Protein AF-A0A946MKW5-F1 (afdb_monomer_lite)

Secondary structure (DSSP, 8-state):
--SSS---TTS--PPPP-SHHHHHHHSHHHHHHHHHH--HHHHHHHHHHHHHHGGGGHHHHHHHHHHHHHHHHHHHHHHHHH-S-HHHHHHTS-S-EETTEEHHHHHHHHHHHHHHHHHHHHHTT-

Sequence (126 aa):
MSEFDSRDPNAAVETPPTSIRGILSKLGPGLIIAGSIVGSGELIATTTTGAKGGFALLWLIIIGCLIKVFVQIELGRFTITTGVTSIKGLSKLPGPRLGRGNWFIWYWFIMFIFIMGQLGGIVGGV

Structure (mmCIF, N/CA/C/O backbone):
data_AF-A0A946MKW5-F1
#
_entry.id   AF-A0A946MKW5-F1
#
loop_
_atom_site.group_PDB
_atom_site.id
_atom_site.type_symbol
_atom_site.label_atom_id
_atom_site.label_alt_id
_atom_site.label_comp_id
_atom_site.label_asym_id
_atom_site.label_entity_id
_atom_site.label_seq_id
_atom_site.pdbx_PDB_ins_code
_atom_site.Cartn_x
_atom_site.Cartn_y
_atom_site.Cartn_z
_atom_site.occupancy
_atom_site.B_iso_or_equiv
_atom_site.auth_seq_id
_atom_site.auth_comp_id
_atom_site.auth_asym_id
_atom_site.auth_atom_id
_atom_site.pdbx_PDB_model_num
ATOM 1 N N . MET A 1 1 ? -25.290 -21.066 13.134 1.00 42.47 1 MET A N 1
ATOM 2 C CA . MET A 1 1 ? -24.643 -19.843 12.597 1.00 42.47 1 MET A CA 1
ATOM 3 C C . MET A 1 1 ? -24.887 -18.667 13.554 1.00 42.47 1 MET A C 1
ATOM 5 O O . MET A 1 1 ? -25.387 -17.635 13.134 1.00 42.47 1 MET A O 1
ATOM 9 N N . SER A 1 2 ? -24.592 -18.829 14.850 1.00 44.16 2 SER A N 1
ATOM 10 C CA . SER A 1 2 ? -24.944 -17.857 15.909 1.00 44.16 2 SER A CA 1
ATOM 11 C C . SER A 1 2 ? -23.846 -17.702 16.971 1.00 44.16 2 SER A C 1
ATOM 13 O O . SER A 1 2 ? -24.098 -17.172 18.041 1.00 44.16 2 SER A O 1
ATOM 15 N N . GLU A 1 3 ? -22.628 -18.179 16.697 1.00 45.44 3 GLU A N 1
ATOM 16 C CA . GLU A 1 3 ? -21.556 -18.283 17.706 1.00 45.44 3 GLU A CA 1
ATOM 17 C C . GLU A 1 3 ? -20.458 -17.214 17.563 1.00 45.44 3 GLU A C 1
ATOM 19 O O . GLU A 1 3 ? -19.496 -17.202 18.321 1.00 45.44 3 GLU A O 1
ATOM 24 N N . PHE A 1 4 ? -20.588 -16.293 16.600 1.00 50.94 4 PHE A N 1
ATOM 25 C CA . PHE A 1 4 ? -19.633 -15.190 16.400 1.00 50.94 4 PHE A CA 1
ATOM 26 C C . PHE A 1 4 ? -20.085 -13.858 17.029 1.00 50.94 4 PHE A C 1
ATOM 28 O O . PHE A 1 4 ? -19.381 -12.859 16.898 1.00 50.94 4 PHE A O 1
ATOM 35 N N . ASP A 1 5 ? -21.234 -13.857 17.713 1.00 57.38 5 ASP A N 1
ATOM 36 C CA . ASP A 1 5 ? -21.933 -12.675 18.240 1.00 57.38 5 ASP A CA 1
ATOM 37 C C . ASP A 1 5 ? -22.058 -12.732 19.776 1.00 57.38 5 ASP A C 1
ATOM 39 O O . ASP A 1 5 ? -23.141 -12.692 20.347 1.00 57.38 5 ASP A O 1
ATOM 43 N N . SER A 1 6 ? -20.939 -12.947 20.472 1.00 49.31 6 SER A N 1
ATOM 44 C CA . SER A 1 6 ? -20.878 -12.914 21.948 1.00 49.31 6 SER A CA 1
ATOM 45 C C . SER A 1 6 ? -19.575 -12.322 22.496 1.00 49.31 6 SER A C 1
ATOM 47 O O . SER A 1 6 ? -19.291 -12.414 23.689 1.00 49.31 6 SER A O 1
ATOM 49 N N . ARG A 1 7 ? -18.764 -11.681 21.644 1.00 55.50 7 ARG A N 1
ATOM 50 C CA . ARG A 1 7 ? -17.608 -10.910 22.111 1.00 55.50 7 A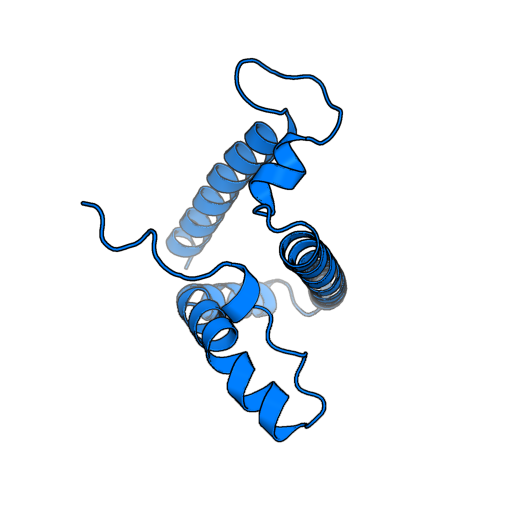RG A CA 1
ATOM 51 C C . ARG A 1 7 ? -18.104 -9.557 22.601 1.00 55.50 7 ARG A C 1
ATOM 53 O O . ARG A 1 7 ? -18.455 -8.716 21.780 1.00 55.50 7 ARG A O 1
ATOM 60 N N . ASP A 1 8 ? -18.110 -9.361 23.917 1.00 50.44 8 ASP A N 1
ATOM 61 C CA . ASP A 1 8 ? -18.308 -8.056 24.546 1.00 50.44 8 ASP A CA 1
ATOM 62 C C . ASP A 1 8 ? -17.477 -6.986 23.808 1.00 50.44 8 ASP A C 1
ATOM 64 O O . ASP A 1 8 ? -16.242 -7.046 23.836 1.00 50.44 8 ASP A O 1
ATOM 68 N N . PRO A 1 9 ? -18.101 -5.991 23.150 1.00 57.06 9 PRO A N 1
ATOM 69 C CA . PRO A 1 9 ? -17.374 -4.984 22.373 1.00 57.06 9 PRO A CA 1
ATOM 70 C C . PRO A 1 9 ? -16.453 -4.117 23.248 1.00 57.06 9 PRO A C 1
ATOM 72 O O . PRO A 1 9 ? -15.499 -3.527 22.745 1.00 57.06 9 PRO A O 1
ATOM 75 N N . ASN A 1 10 ? -16.692 -4.093 24.565 1.00 51.03 10 ASN A N 1
ATOM 76 C CA . ASN A 1 10 ? -15.877 -3.382 25.551 1.00 51.03 10 ASN A CA 1
ATOM 77 C C . ASN A 1 10 ? -14.703 -4.208 26.109 1.00 51.03 10 ASN A C 1
ATOM 79 O O . ASN A 1 10 ? -13.795 -3.629 26.698 1.00 51.03 10 ASN A O 1
ATOM 83 N N . ALA A 1 11 ? -14.673 -5.532 25.910 1.00 52.06 11 ALA A N 1
ATOM 84 C CA . ALA A 1 11 ? -13.551 -6.382 26.326 1.00 52.06 11 ALA A CA 1
ATOM 85 C C . ALA A 1 11 ? -12.381 -6.368 25.318 1.00 52.06 11 ALA A C 1
ATOM 87 O O . ALA A 1 11 ? -11.301 -6.874 25.609 1.00 52.06 11 ALA A O 1
ATOM 88 N N . ALA A 1 12 ? -12.595 -5.794 24.128 1.00 59.47 12 ALA A N 1
ATOM 89 C CA . ALA A 1 12 ? -11.655 -5.808 23.006 1.00 59.47 12 ALA A CA 1
ATOM 90 C C . ALA A 1 12 ? -10.790 -4.539 22.879 1.00 59.47 12 ALA A C 1
ATOM 92 O O . ALA A 1 12 ? -9.924 -4.475 22.004 1.00 59.47 12 ALA A O 1
ATOM 93 N N . VAL A 1 13 ? -11.012 -3.521 23.719 1.00 63.66 13 VAL A N 1
ATOM 94 C CA . VAL A 1 13 ? -10.235 -2.274 23.681 1.00 63.66 13 VAL A CA 1
ATOM 95 C C . VAL A 1 13 ? -8.954 -2.462 24.492 1.00 63.66 13 VAL A C 1
ATOM 97 O O . VAL A 1 13 ? -8.861 -2.083 25.657 1.00 63.66 13 VAL A O 1
ATOM 100 N N . GLU A 1 14 ? -7.958 -3.099 23.876 1.00 68.81 14 GLU A N 1
ATOM 101 C CA . GLU A 1 14 ? -6.610 -3.169 24.440 1.00 68.81 14 GLU A CA 1
ATOM 102 C C . GLU A 1 14 ? -5.928 -1.796 24.373 1.00 68.81 14 GLU A C 1
ATOM 104 O O . GLU A 1 14 ? -5.994 -1.086 23.364 1.00 68.81 14 GLU A O 1
ATOM 109 N N . THR A 1 15 ? -5.231 -1.423 25.446 1.00 76.12 15 THR A N 1
ATOM 110 C CA . THR A 1 15 ? -4.389 -0.227 25.449 1.00 76.12 15 THR A CA 1
ATOM 111 C C . THR A 1 15 ? -3.189 -0.426 24.515 1.00 76.12 15 THR A C 1
ATOM 113 O O . THR A 1 15 ? -2.637 -1.529 24.430 1.00 76.12 15 THR A O 1
ATOM 116 N N . PRO A 1 16 ? -2.764 0.618 23.778 1.00 78.50 16 PRO A N 1
ATOM 117 C CA . PRO A 1 16 ? -1.647 0.494 22.852 1.00 78.50 16 PRO A CA 1
ATOM 118 C C . PRO A 1 16 ? -0.370 0.095 23.613 1.00 78.50 16 PRO A C 1
ATOM 120 O O . PRO A 1 16 ? -0.070 0.683 24.657 1.00 78.50 16 PRO A O 1
ATOM 123 N N . PRO A 1 17 ? 0.404 -0.888 23.117 1.00 80.50 17 PRO A N 1
ATOM 124 C CA . PRO A 1 17 ? 1.624 -1.316 23.783 1.00 80.50 17 PRO A CA 1
ATOM 125 C C . PRO A 1 17 ? 2.656 -0.184 23.772 1.00 80.50 17 PRO A C 1
ATOM 127 O O . PRO A 1 17 ? 3.056 0.297 22.717 1.00 80.50 17 PRO A O 1
ATOM 130 N N . THR A 1 18 ? 3.122 0.219 24.952 1.00 83.44 18 THR A N 1
ATOM 131 C CA . THR A 1 18 ? 4.143 1.270 25.120 1.00 83.44 18 THR A CA 1
ATOM 132 C C . THR A 1 18 ? 5.570 0.720 25.171 1.00 83.44 18 THR A C 1
ATOM 134 O O . THR A 1 18 ? 6.534 1.476 25.086 1.00 83.44 18 THR A O 1
ATOM 137 N N . SER A 1 19 ? 5.727 -0.603 25.292 1.00 89.19 19 SER A N 1
ATOM 138 C CA . SER A 1 19 ? 7.030 -1.269 25.306 1.00 89.19 19 SER A CA 1
ATOM 139 C C . SER A 1 19 ? 7.426 -1.768 23.916 1.00 89.19 19 SER A C 1
ATOM 141 O O . SER A 1 19 ? 6.602 -2.307 23.177 1.00 89.19 19 SER A O 1
ATOM 143 N N . ILE A 1 20 ? 8.719 -1.674 23.585 1.00 88.12 20 ILE A N 1
ATOM 144 C CA . ILE A 1 20 ? 9.287 -2.159 22.311 1.00 88.12 20 ILE A CA 1
ATOM 145 C C . ILE A 1 20 ? 8.934 -3.639 22.078 1.00 88.12 20 ILE A C 1
ATOM 147 O O . ILE A 1 20 ? 8.547 -4.029 20.978 1.00 88.12 20 ILE A O 1
ATOM 151 N N . ARG A 1 21 ? 8.993 -4.463 23.134 1.00 86.44 21 ARG A N 1
ATOM 152 C CA . ARG A 1 21 ? 8.619 -5.886 23.078 1.00 86.44 21 ARG A CA 1
ATOM 153 C C . ARG A 1 21 ? 7.122 -6.086 22.817 1.00 86.44 21 ARG A C 1
ATOM 155 O O . ARG A 1 21 ? 6.755 -6.990 22.071 1.00 86.44 21 ARG A O 1
ATOM 162 N N . GLY A 1 22 ? 6.268 -5.250 23.411 1.00 85.25 22 GLY A N 1
ATOM 163 C CA . GLY A 1 22 ? 4.824 -5.273 23.176 1.00 85.25 22 GLY A CA 1
ATOM 164 C C . GLY A 1 22 ? 4.467 -4.900 21.738 1.00 85.25 22 GLY A C 1
ATOM 165 O O . GLY A 1 22 ? 3.649 -5.578 21.123 1.00 85.25 22 GLY A O 1
ATOM 166 N N . ILE A 1 23 ? 5.137 -3.889 21.177 1.00 86.19 23 ILE A N 1
ATOM 167 C CA . ILE A 1 23 ? 4.982 -3.494 19.770 1.00 86.19 23 ILE A CA 1
ATOM 168 C C . ILE A 1 23 ? 5.391 -4.653 18.855 1.00 86.19 23 ILE A C 1
ATOM 170 O O . ILE A 1 23 ? 4.607 -5.059 18.001 1.00 86.19 23 ILE A O 1
ATOM 174 N N . LEU A 1 24 ? 6.571 -5.245 19.077 1.00 87.62 24 LEU A N 1
ATOM 175 C CA . LEU A 1 24 ? 7.082 -6.343 18.251 1.00 87.62 24 LEU A CA 1
ATOM 176 C C . LEU A 1 24 ? 6.152 -7.569 18.257 1.00 87.62 24 LEU A C 1
ATOM 178 O O . LEU A 1 24 ? 5.939 -8.183 17.215 1.00 87.62 24 LEU A O 1
ATOM 182 N N . SER A 1 25 ? 5.535 -7.876 19.403 1.00 85.75 25 SER A N 1
ATOM 183 C CA . SER A 1 25 ? 4.543 -8.955 19.534 1.00 85.75 25 SER A CA 1
ATOM 184 C C . SER A 1 25 ? 3.293 -8.733 18.666 1.00 85.75 25 SER A C 1
ATOM 186 O O . SER A 1 25 ? 2.701 -9.684 18.159 1.00 85.75 25 SER A O 1
ATOM 188 N N . LYS A 1 26 ? 2.900 -7.473 18.437 1.00 86.56 26 LYS A N 1
ATOM 189 C CA . LYS A 1 26 ? 1.702 -7.113 17.660 1.00 86.56 26 LYS A CA 1
ATOM 190 C C . LYS A 1 26 ? 1.981 -6.897 16.161 1.00 86.56 26 LYS A C 1
ATOM 192 O O . LYS A 1 26 ? 1.034 -6.748 15.396 1.00 86.56 26 LYS A O 1
ATOM 197 N N . LEU A 1 27 ? 3.243 -6.937 15.713 1.00 88.06 27 LEU A N 1
ATOM 198 C CA . LEU A 1 27 ? 3.614 -6.796 14.291 1.00 88.06 27 LEU A CA 1
ATOM 199 C C . LEU A 1 27 ? 3.359 -8.060 13.447 1.00 88.06 27 LEU A C 1
ATOM 201 O O . LEU A 1 27 ? 3.274 -7.965 12.222 1.00 88.06 27 LEU A O 1
ATOM 205 N N . GLY A 1 28 ? 3.217 -9.230 14.081 1.00 88.69 28 GLY A N 1
ATOM 206 C CA . GLY A 1 28 ? 3.118 -10.533 13.408 1.00 88.69 28 GLY A CA 1
ATOM 207 C C . GLY A 1 28 ? 2.086 -10.602 12.270 1.00 88.69 28 GLY A C 1
ATOM 208 O O . GLY A 1 28 ? 2.465 -10.948 11.151 1.00 88.69 28 GLY A O 1
ATOM 209 N N . PRO A 1 29 ? 0.810 -10.230 12.490 1.00 88.38 29 PRO A N 1
ATOM 210 C CA . PRO A 1 29 ? -0.213 -10.286 11.444 1.00 88.38 29 PRO A CA 1
ATOM 211 C C . PRO A 1 29 ? 0.114 -9.418 10.222 1.00 88.38 29 PRO A C 1
ATOM 213 O O . PRO A 1 29 ? -0.084 -9.849 9.088 1.00 88.38 29 PRO A O 1
ATOM 216 N N . GLY A 1 30 ? 0.661 -8.216 10.439 1.00 88.75 30 GLY A N 1
ATOM 217 C CA . GLY A 1 30 ? 1.058 -7.318 9.352 1.00 88.75 30 GLY A CA 1
ATOM 218 C C . GLY A 1 30 ? 2.217 -7.879 8.531 1.00 88.75 30 GLY A C 1
ATOM 219 O O . GLY A 1 30 ? 2.192 -7.809 7.304 1.00 88.75 30 GLY A O 1
ATOM 220 N N . LEU A 1 31 ? 3.197 -8.498 9.196 1.00 90.50 31 LEU A N 1
ATOM 221 C CA . LEU A 1 31 ? 4.336 -9.131 8.532 1.00 90.50 31 LEU A CA 1
ATOM 222 C C . LEU A 1 31 ? 3.914 -10.342 7.686 1.00 90.50 31 LEU A C 1
ATOM 224 O O . LEU A 1 31 ? 4.400 -10.497 6.569 1.00 90.50 31 LEU A O 1
ATOM 228 N N . ILE A 1 32 ? 2.986 -11.168 8.184 1.00 91.50 32 ILE A N 1
ATOM 229 C CA . ILE A 1 32 ? 2.456 -12.326 7.445 1.00 91.50 32 ILE A CA 1
ATOM 230 C C . ILE A 1 32 ? 1.738 -11.871 6.168 1.00 91.50 32 ILE A C 1
ATOM 232 O O . ILE A 1 32 ? 1.979 -12.433 5.102 1.00 91.50 32 ILE A O 1
ATOM 236 N N . ILE A 1 33 ? 0.897 -10.833 6.255 1.00 90.81 33 ILE A N 1
ATOM 237 C CA . ILE A 1 33 ? 0.196 -10.273 5.087 1.00 90.81 33 ILE A CA 1
ATOM 238 C C . ILE A 1 33 ? 1.190 -9.652 4.097 1.00 90.81 33 ILE A C 1
ATOM 240 O O . ILE A 1 33 ? 1.054 -9.827 2.892 1.00 90.81 33 ILE A O 1
ATOM 244 N N . ALA A 1 34 ? 2.215 -8.945 4.580 1.00 89.75 34 ALA A N 1
ATOM 245 C CA . ALA A 1 34 ? 3.242 -8.392 3.702 1.00 89.75 34 ALA A CA 1
ATOM 246 C C . ALA A 1 34 ? 3.999 -9.500 2.947 1.00 89.75 34 ALA A C 1
ATOM 248 O O . ALA A 1 34 ? 4.198 -9.397 1.739 1.00 89.75 34 ALA A O 1
ATOM 249 N N . GLY A 1 35 ? 4.369 -10.579 3.643 1.00 89.75 35 GLY A N 1
ATOM 250 C CA . GLY A 1 35 ? 5.056 -11.724 3.048 1.00 89.75 35 GLY A CA 1
ATOM 251 C C . GLY A 1 35 ? 4.198 -12.534 2.074 1.00 89.75 35 GLY A C 1
ATOM 252 O O . GLY A 1 35 ? 4.746 -13.129 1.154 1.00 89.75 35 GLY A O 1
ATOM 253 N N . SER A 1 36 ? 2.870 -12.550 2.235 1.00 90.88 36 SER A N 1
ATOM 254 C CA . SER A 1 36 ? 1.981 -13.257 1.302 1.00 90.88 36 SER A CA 1
ATOM 255 C C . SER A 1 36 ? 1.738 -12.497 -0.003 1.00 90.88 36 SER A C 1
ATOM 257 O O . SER A 1 36 ? 1.406 -13.119 -1.009 1.00 90.88 36 SER A O 1
ATOM 259 N N . ILE A 1 37 ? 1.895 -11.171 0.006 1.00 86.88 37 ILE A N 1
ATOM 260 C CA . ILE A 1 37 ? 1.704 -10.320 -1.176 1.00 86.88 37 ILE A CA 1
ATOM 261 C C . ILE A 1 37 ? 2.979 -10.271 -2.025 1.00 86.88 37 ILE A C 1
ATOM 263 O O . ILE A 1 37 ? 2.897 -10.315 -3.249 1.00 86.88 37 ILE A O 1
ATOM 267 N N . VAL A 1 38 ? 4.153 -10.199 -1.391 1.00 84.94 38 VAL A N 1
ATOM 268 C CA . VAL A 1 38 ? 5.432 -10.072 -2.101 1.00 84.94 38 VAL A CA 1
ATOM 269 C C . VAL A 1 38 ? 5.904 -11.441 -2.598 1.00 84.94 38 VAL A C 1
ATOM 271 O O . VAL A 1 38 ? 6.450 -12.243 -1.842 1.00 84.94 38 VAL A O 1
ATOM 274 N N . GLY A 1 39 ? 5.707 -11.704 -3.891 1.00 83.50 39 GLY A N 1
ATOM 275 C CA . GLY A 1 39 ? 6.143 -12.935 -4.560 1.00 83.50 39 GLY A CA 1
ATOM 276 C C . GLY A 1 39 ? 7.514 -12.830 -5.242 1.00 83.50 39 GLY A C 1
ATOM 277 O O . GLY A 1 39 ? 8.012 -11.742 -5.534 1.00 83.50 39 GLY A O 1
ATOM 278 N N . SER A 1 40 ? 8.113 -13.978 -5.582 1.00 81.06 40 SER A N 1
ATOM 279 C CA . SER A 1 40 ? 9.384 -14.044 -6.329 1.00 81.06 40 SER A CA 1
ATOM 280 C C . SER A 1 40 ? 9.310 -13.371 -7.706 1.00 81.06 40 SER A C 1
ATOM 282 O O . SER A 1 40 ? 10.287 -12.769 -8.148 1.00 81.06 40 SER A O 1
ATOM 284 N N . GLY A 1 41 ? 8.147 -13.419 -8.363 1.00 79.00 41 GLY A N 1
ATOM 285 C CA . GLY A 1 41 ? 7.919 -12.780 -9.662 1.00 79.00 41 GLY A CA 1
ATOM 286 C C . GLY A 1 41 ? 8.070 -11.258 -9.621 1.00 79.00 41 GLY A C 1
ATOM 287 O O . GLY A 1 41 ? 8.725 -10.686 -10.491 1.00 79.00 41 GLY A O 1
ATOM 288 N N . GLU A 1 42 ? 7.555 -10.598 -8.579 1.00 80.69 42 GLU A N 1
ATOM 289 C CA . GLU A 1 42 ? 7.715 -9.147 -8.413 1.00 80.69 42 GLU A CA 1
ATOM 290 C C . GLU A 1 42 ? 9.183 -8.765 -8.184 1.00 80.69 42 GLU A C 1
ATOM 292 O O . GLU A 1 42 ? 9.650 -7.748 -8.703 1.00 80.69 42 GLU 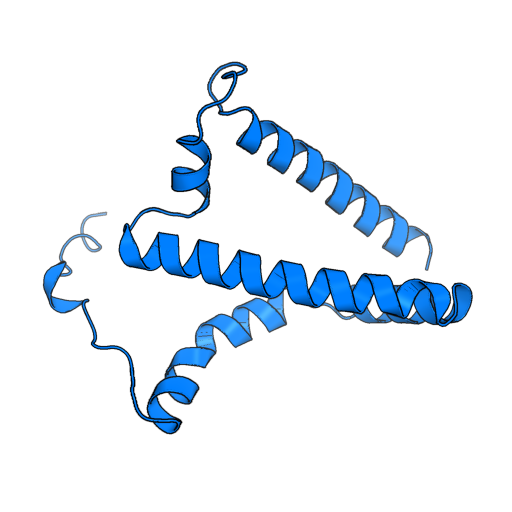A O 1
ATOM 297 N N . LEU A 1 43 ? 9.940 -9.605 -7.468 1.00 83.06 43 LEU A N 1
ATOM 298 C CA . LEU A 1 43 ? 11.368 -9.395 -7.230 1.00 83.06 43 LEU A CA 1
ATOM 299 C C . LEU A 1 43 ? 12.186 -9.491 -8.532 1.00 83.06 43 LEU A C 1
ATOM 301 O O . LEU A 1 43 ? 13.022 -8.624 -8.797 1.00 83.06 43 LEU A O 1
ATOM 305 N N . ILE A 1 44 ? 11.924 -10.496 -9.376 1.00 85.25 44 ILE A N 1
ATOM 306 C CA . ILE A 1 44 ? 12.604 -10.686 -10.675 1.00 85.25 44 ILE A CA 1
ATOM 307 C C . ILE A 1 44 ? 12.242 -9.562 -11.653 1.00 85.25 44 ILE A C 1
ATOM 309 O O . ILE A 1 44 ? 13.110 -9.000 -12.324 1.00 85.25 44 ILE A O 1
ATOM 313 N N . ALA A 1 45 ? 10.966 -9.192 -11.717 1.00 82.56 45 ALA A N 1
ATOM 314 C CA . ALA A 1 45 ? 10.491 -8.133 -12.595 1.00 82.56 45 ALA A CA 1
ATOM 315 C C . ALA A 1 45 ? 11.072 -6.765 -12.224 1.00 82.56 45 ALA A C 1
ATOM 317 O O . ALA A 1 45 ? 11.542 -6.023 -13.091 1.00 82.56 45 ALA A O 1
ATOM 318 N N . THR A 1 46 ? 11.083 -6.442 -10.929 1.00 82.12 46 THR A N 1
ATOM 319 C CA . THR A 1 46 ? 11.604 -5.167 -10.422 1.00 82.12 46 THR A CA 1
ATOM 320 C C . THR A 1 46 ? 13.106 -5.057 -10.659 1.00 82.12 46 THR A C 1
ATOM 322 O O . THR A 1 46 ? 13.580 -4.028 -11.137 1.00 82.12 46 THR A O 1
ATOM 325 N N . THR A 1 47 ? 13.864 -6.124 -10.388 1.00 84.81 47 THR A N 1
ATOM 326 C CA . THR A 1 47 ? 15.320 -6.149 -10.611 1.00 84.81 47 THR A CA 1
ATOM 327 C C . THR A 1 47 ? 15.673 -6.078 -12.094 1.00 84.81 47 THR A C 1
ATOM 329 O O . THR A 1 47 ? 16.553 -5.307 -12.466 1.00 84.81 47 THR A O 1
ATOM 332 N N . THR A 1 48 ? 14.939 -6.784 -12.958 1.00 83.00 48 THR A N 1
ATOM 333 C CA . THR A 1 48 ? 15.117 -6.719 -14.418 1.00 83.00 48 THR A CA 1
ATOM 334 C C . THR A 1 48 ? 14.791 -5.328 -14.964 1.00 83.00 48 THR A C 1
ATOM 336 O O . THR A 1 48 ? 15.525 -4.792 -15.796 1.00 83.00 48 THR A O 1
ATOM 339 N N . THR A 1 49 ? 13.717 -4.708 -14.471 1.00 82.38 49 THR A N 1
ATOM 340 C CA . THR A 1 49 ? 13.345 -3.332 -14.831 1.00 82.38 49 THR A CA 1
ATOM 341 C C . THR A 1 49 ? 14.402 -2.336 -14.358 1.00 82.38 49 THR A C 1
ATOM 343 O O . THR A 1 49 ? 14.768 -1.442 -15.114 1.00 82.38 49 THR A O 1
ATOM 346 N N . GLY A 1 50 ? 14.960 -2.520 -13.158 1.00 83.88 50 GLY A N 1
ATOM 347 C CA . GLY A 1 50 ? 16.081 -1.723 -12.655 1.00 83.88 50 GLY A CA 1
ATOM 348 C C . GLY A 1 50 ? 17.369 -1.914 -13.463 1.00 83.88 50 GLY A C 1
ATOM 349 O O . GLY A 1 50 ? 18.066 -0.944 -13.741 1.00 83.88 50 GLY A O 1
ATOM 350 N N . ALA A 1 51 ? 17.660 -3.138 -13.911 1.00 85.56 51 ALA A N 1
ATOM 351 C CA . ALA A 1 51 ? 18.820 -3.432 -14.752 1.00 85.56 51 ALA A CA 1
ATOM 352 C C . ALA A 1 51 ? 18.714 -2.782 -16.144 1.00 85.56 51 ALA A C 1
ATOM 354 O O . ALA A 1 51 ? 19.705 -2.267 -16.655 1.00 85.56 51 ALA A O 1
ATOM 355 N N . LYS A 1 52 ? 17.514 -2.765 -16.743 1.00 83.44 52 LYS A N 1
ATOM 356 C CA . LYS A 1 52 ? 17.258 -2.131 -18.050 1.00 83.44 52 LYS A CA 1
ATOM 357 C C . LYS A 1 52 ? 17.115 -0.605 -17.959 1.00 83.44 52 LYS A C 1
ATOM 359 O O . LYS A 1 52 ? 17.593 0.105 -18.835 1.00 83.44 52 LYS A O 1
ATOM 364 N N . GLY A 1 53 ? 16.440 -0.104 -16.924 1.00 75.06 53 GLY A N 1
ATOM 365 C CA . GLY A 1 53 ? 16.128 1.319 -16.727 1.00 75.06 53 GLY A CA 1
ATOM 366 C C . GLY A 1 53 ? 17.179 2.109 -15.939 1.00 75.06 53 GLY A C 1
ATOM 367 O O . GLY A 1 53 ? 17.063 3.330 -15.816 1.00 75.06 53 GLY A O 1
ATOM 368 N N . GLY A 1 54 ? 18.195 1.435 -15.395 1.00 79.38 54 GLY A N 1
ATOM 369 C CA . GLY A 1 54 ? 19.213 2.040 -14.540 1.00 79.38 54 GLY A CA 1
ATOM 370 C C . GLY A 1 54 ? 18.628 2.735 -13.303 1.00 79.38 54 GLY A C 1
ATOM 371 O O . GLY A 1 54 ? 17.497 2.496 -12.879 1.00 79.38 54 GLY A O 1
ATOM 372 N N . PHE A 1 55 ? 19.398 3.652 -12.716 1.00 85.06 55 PHE A N 1
ATOM 373 C CA . PHE A 1 55 ? 18.995 4.388 -11.509 1.00 85.06 55 PHE A CA 1
ATOM 374 C C . PHE A 1 55 ? 18.030 5.557 -11.765 1.00 85.06 55 PHE A C 1
ATOM 376 O O . PHE A 1 55 ? 17.620 6.227 -10.817 1.00 85.06 55 PHE A O 1
ATOM 383 N N . ALA A 1 56 ? 17.618 5.798 -13.013 1.00 85.00 56 ALA A N 1
ATOM 384 C CA . ALA A 1 56 ? 16.739 6.915 -13.364 1.00 85.00 56 ALA A CA 1
ATOM 385 C C . ALA A 1 56 ? 15.371 6.853 -12.656 1.00 85.00 56 ALA A C 1
ATOM 387 O O . ALA A 1 56 ? 14.772 7.889 -12.376 1.00 85.00 56 ALA A O 1
ATOM 388 N N . LEU A 1 57 ? 14.891 5.649 -12.321 1.00 83.19 57 LEU A N 1
ATOM 389 C CA . LEU A 1 57 ? 13.607 5.426 -11.643 1.00 83.19 57 LEU A CA 1
ATOM 390 C C . LEU A 1 57 ? 13.714 5.401 -10.109 1.00 83.19 57 LEU A C 1
ATOM 392 O O . LEU A 1 57 ? 12.690 5.388 -9.425 1.00 83.19 57 LEU A O 1
ATOM 396 N N . LEU A 1 58 ? 14.927 5.405 -9.545 1.00 87.00 58 LEU A N 1
ATOM 397 C CA . LEU A 1 58 ? 15.137 5.200 -8.108 1.00 87.00 58 LEU A CA 1
ATOM 398 C C . LEU A 1 58 ? 14.449 6.279 -7.258 1.00 87.00 58 LEU A C 1
ATOM 400 O O . LEU A 1 58 ? 13.833 5.971 -6.238 1.00 87.00 58 LEU A O 1
ATOM 404 N N . TRP A 1 59 ? 14.506 7.538 -7.694 1.00 90.56 59 TRP A N 1
ATOM 405 C CA . TRP A 1 59 ? 13.888 8.649 -6.967 1.00 90.56 59 TRP A CA 1
ATOM 406 C C . TRP A 1 59 ? 12.354 8.527 -6.910 1.00 90.56 59 TRP A C 1
ATOM 408 O O . TRP A 1 59 ? 11.763 8.785 -5.861 1.00 90.56 59 TRP A O 1
ATOM 418 N N . LEU A 1 60 ? 11.710 8.044 -7.983 1.00 88.88 60 LEU A N 1
ATOM 419 C CA . LEU A 1 60 ? 10.267 7.770 -8.009 1.00 88.88 60 LEU A CA 1
ATOM 420 C C . LEU A 1 60 ? 9.888 6.650 -7.037 1.00 88.88 60 LEU A C 1
ATOM 422 O O . LEU A 1 60 ? 8.876 6.758 -6.347 1.00 88.88 60 LEU A O 1
ATOM 426 N N . ILE A 1 61 ? 10.710 5.599 -6.941 1.00 88.94 61 ILE A N 1
ATOM 427 C CA . ILE A 1 61 ? 10.491 4.489 -6.002 1.00 8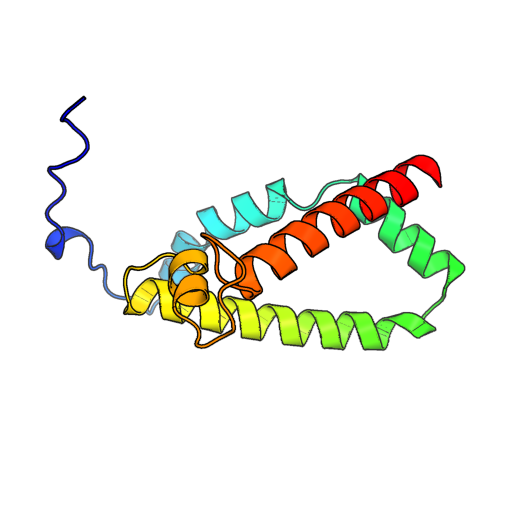8.94 61 ILE A CA 1
ATOM 428 C C . ILE A 1 61 ? 10.550 4.990 -4.556 1.00 88.94 61 ILE A C 1
ATOM 430 O O . ILE A 1 61 ? 9.688 4.635 -3.752 1.00 88.94 61 ILE A O 1
ATOM 434 N N . ILE A 1 62 ? 11.533 5.830 -4.219 1.00 93.00 62 ILE A N 1
ATOM 435 C CA . ILE A 1 62 ? 11.674 6.395 -2.868 1.00 93.00 62 ILE A CA 1
ATOM 436 C C . ILE A 1 62 ? 10.454 7.253 -2.521 1.00 93.00 62 ILE A C 1
ATOM 438 O O . ILE A 1 62 ? 9.837 7.044 -1.476 1.00 93.00 62 ILE A O 1
ATOM 442 N N . ILE A 1 63 ? 10.060 8.171 -3.408 1.00 95.31 63 ILE A N 1
ATOM 443 C CA . ILE A 1 63 ? 8.894 9.037 -3.188 1.00 95.31 63 ILE A CA 1
ATOM 444 C C . ILE A 1 63 ? 7.611 8.208 -3.070 1.00 95.31 63 ILE A C 1
ATOM 446 O O . ILE A 1 63 ? 6.833 8.408 -2.138 1.00 95.31 63 ILE A O 1
ATOM 450 N N . GLY A 1 64 ? 7.404 7.233 -3.958 1.00 93.38 64 GLY A N 1
ATOM 451 C CA . GLY A 1 64 ? 6.253 6.333 -3.898 1.00 93.38 64 GLY A CA 1
ATOM 452 C C . GLY A 1 64 ? 6.209 5.530 -2.597 1.00 93.38 64 GLY A C 1
ATOM 453 O O . GLY A 1 64 ? 5.151 5.404 -1.980 1.00 93.38 64 GLY A O 1
ATOM 454 N N . CYS A 1 65 ? 7.360 5.042 -2.126 1.00 93.25 65 CYS A N 1
ATOM 455 C CA . CYS A 1 65 ? 7.475 4.344 -0.848 1.00 93.25 65 CYS A CA 1
ATOM 456 C C . CYS A 1 65 ? 7.199 5.241 0.363 1.00 93.25 65 CYS A C 1
ATOM 458 O O . CYS A 1 65 ? 6.631 4.765 1.343 1.00 93.25 65 CYS A O 1
ATOM 460 N N . LEU A 1 66 ? 7.553 6.522 0.309 1.00 96.00 66 LEU A N 1
ATOM 461 C CA . LEU A 1 66 ? 7.196 7.462 1.367 1.00 96.00 66 LEU A CA 1
ATOM 462 C C . LEU A 1 66 ?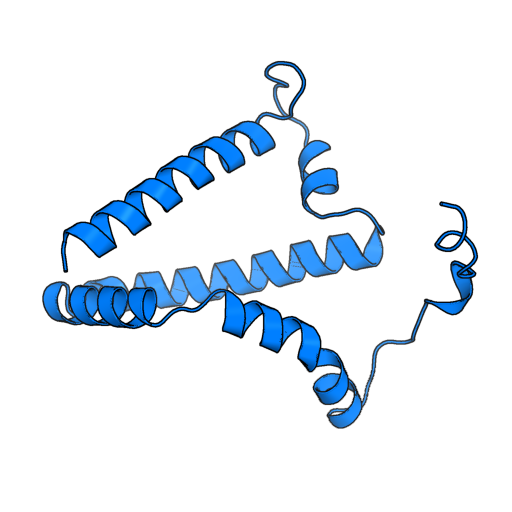 5.686 7.705 1.377 1.00 96.00 66 LEU A C 1
ATOM 464 O O . LEU A 1 66 ? 5.031 7.473 2.392 1.00 96.00 66 LEU A O 1
ATOM 468 N N . ILE A 1 67 ? 5.116 8.088 0.231 1.00 95.19 67 ILE A N 1
ATOM 469 C CA . ILE A 1 67 ? 3.683 8.385 0.105 1.00 95.19 67 ILE A CA 1
ATOM 470 C C . ILE A 1 67 ? 2.840 7.178 0.532 1.00 95.19 67 ILE A C 1
ATOM 472 O O . ILE A 1 67 ? 1.910 7.339 1.324 1.00 95.19 67 ILE A O 1
ATOM 476 N N . LYS A 1 68 ? 3.175 5.961 0.074 1.00 91.06 68 LYS A N 1
ATOM 477 C CA . LYS A 1 68 ? 2.394 4.758 0.409 1.00 91.06 68 LYS A CA 1
ATOM 478 C C . LYS A 1 68 ? 2.347 4.504 1.917 1.00 91.06 68 LYS A C 1
ATOM 480 O O . LYS A 1 68 ? 1.299 4.120 2.425 1.00 91.06 68 LYS A O 1
ATOM 485 N N . VAL A 1 69 ? 3.450 4.737 2.634 1.00 93.62 69 VAL A N 1
ATOM 486 C CA . VAL A 1 69 ? 3.523 4.512 4.084 1.00 93.62 69 VAL A CA 1
ATOM 487 C C . VAL A 1 69 ? 2.619 5.497 4.815 1.00 93.62 69 VAL A C 1
ATOM 489 O O . VAL A 1 69 ? 1.801 5.075 5.630 1.00 93.62 69 VAL A O 1
ATOM 492 N N . PHE A 1 70 ? 2.689 6.789 4.481 1.00 94.94 70 PHE A N 1
ATOM 493 C CA . PHE A 1 70 ? 1.816 7.796 5.094 1.00 94.94 70 PHE A CA 1
ATOM 494 C C . PHE A 1 70 ? 0.335 7.508 4.837 1.00 94.94 70 PHE A C 1
ATOM 496 O O . PHE A 1 70 ? -0.471 7.550 5.766 1.00 94.94 70 PHE A O 1
ATOM 503 N N . VAL A 1 71 ? -0.020 7.145 3.602 1.00 91.56 71 VAL A N 1
ATOM 504 C CA . VAL A 1 71 ? -1.400 6.787 3.247 1.00 91.56 71 VAL A CA 1
ATOM 505 C C . VAL A 1 71 ? -1.878 5.565 4.039 1.00 91.56 71 VAL A C 1
ATOM 507 O O . VAL A 1 71 ? -2.990 5.577 4.563 1.00 91.56 71 VAL A O 1
ATOM 510 N N . GLN A 1 72 ? -1.052 4.523 4.183 1.00 91.19 72 GLN A N 1
ATOM 511 C CA . GLN A 1 72 ? -1.408 3.329 4.960 1.00 91.19 72 GLN A CA 1
ATOM 512 C C . GLN A 1 72 ? -1.581 3.629 6.454 1.00 91.19 72 GLN A C 1
ATOM 514 O O . GLN A 1 72 ? -2.515 3.112 7.067 1.00 91.19 72 GLN A O 1
ATOM 519 N N . ILE A 1 73 ? -0.735 4.488 7.029 1.00 92.00 73 ILE A N 1
ATOM 520 C CA . ILE A 1 73 ? -0.851 4.913 8.431 1.00 92.00 73 ILE A CA 1
ATOM 521 C C . ILE A 1 73 ? -2.165 5.667 8.656 1.00 92.00 73 ILE A C 1
ATOM 523 O O . ILE A 1 73 ? -2.878 5.371 9.612 1.00 92.00 73 ILE A O 1
ATOM 527 N N . GLU A 1 74 ? -2.521 6.601 7.773 1.00 91.19 74 GLU A N 1
ATOM 528 C CA . GLU A 1 74 ? -3.766 7.370 7.879 1.00 91.19 74 GLU A CA 1
ATOM 529 C C . GLU A 1 74 ? -5.014 6.494 7.720 1.00 91.19 74 GLU A C 1
ATOM 531 O O . GLU A 1 74 ? -5.939 6.571 8.531 1.00 91.19 74 GLU A O 1
ATOM 536 N N . LEU A 1 75 ? -5.032 5.599 6.726 1.00 88.31 75 LEU A N 1
ATOM 537 C CA . LEU A 1 75 ? -6.143 4.663 6.523 1.00 88.31 75 LEU A CA 1
ATOM 538 C C . LEU A 1 75 ? -6.281 3.672 7.687 1.00 88.31 75 LEU A C 1
ATOM 540 O O . LEU A 1 75 ? -7.400 3.369 8.116 1.00 88.31 75 LEU A O 1
ATOM 544 N N . GLY A 1 76 ? -5.156 3.187 8.218 1.00 87.69 76 GLY A N 1
ATOM 545 C CA . GLY A 1 76 ? -5.118 2.336 9.403 1.00 87.69 76 GLY A CA 1
ATOM 546 C C . GLY A 1 76 ? -5.656 3.067 10.628 1.00 87.69 76 GLY A C 1
ATOM 547 O O . GLY A 1 76 ? -6.570 2.571 11.286 1.00 87.69 76 GLY A O 1
ATOM 548 N N . ARG A 1 77 ? -5.174 4.290 10.878 1.00 88.88 77 ARG A N 1
ATOM 549 C CA . ARG A 1 77 ? -5.644 5.142 11.976 1.00 88.88 77 ARG A CA 1
ATOM 550 C C . ARG A 1 77 ? -7.142 5.404 11.873 1.00 88.88 77 ARG A C 1
ATOM 552 O O . ARG A 1 77 ? -7.841 5.199 12.855 1.00 88.88 77 ARG A O 1
ATOM 559 N N . PHE A 1 78 ? -7.642 5.769 10.693 1.00 87.50 78 PHE A N 1
ATOM 560 C CA . PHE A 1 78 ? -9.072 5.982 10.450 1.00 87.50 78 PHE A CA 1
ATOM 561 C C . PHE A 1 78 ? -9.916 4.737 10.763 1.00 87.50 78 PHE A C 1
ATOM 563 O O . PHE A 1 78 ? -10.979 4.836 11.379 1.00 87.50 78 PHE A O 1
ATOM 570 N N . THR A 1 79 ? -9.435 3.561 10.357 1.00 87.44 79 THR A N 1
ATOM 571 C CA . THR A 1 79 ? -10.131 2.284 10.574 1.00 87.44 79 THR A CA 1
ATOM 572 C C . THR A 1 79 ? -10.181 1.927 12.060 1.00 87.44 79 THR A C 1
ATOM 574 O O . THR A 1 79 ? -11.227 1.512 12.551 1.00 87.44 79 THR A O 1
ATOM 577 N N . ILE A 1 80 ? -9.080 2.148 12.788 1.00 85.69 80 ILE A N 1
ATOM 578 C CA . ILE A 1 80 ? -8.982 1.894 14.233 1.00 85.69 80 ILE A CA 1
ATOM 579 C C . ILE A 1 80 ? -9.856 2.872 15.028 1.00 85.69 80 ILE A C 1
ATOM 581 O O . ILE A 1 80 ? -10.555 2.449 15.942 1.00 85.69 80 ILE A O 1
ATOM 585 N N . THR A 1 81 ? -9.855 4.165 14.686 1.00 85.75 81 THR A N 1
ATOM 586 C CA . THR A 1 81 ? -10.609 5.180 15.443 1.00 85.75 81 THR A CA 1
ATOM 587 C C . THR A 1 81 ? -12.109 5.138 15.180 1.00 85.75 81 THR A C 1
ATOM 589 O O . THR A 1 81 ? -12.895 5.416 16.079 1.00 85.75 81 THR A O 1
ATOM 592 N N . THR A 1 82 ? -12.520 4.812 13.954 1.00 83.06 82 THR A N 1
ATOM 593 C CA . THR A 1 82 ? -13.932 4.874 13.541 1.00 83.06 82 THR A CA 1
ATOM 594 C C . THR A 1 82 ? -14.615 3.503 13.603 1.00 83.06 82 THR A C 1
ATOM 596 O O . THR A 1 82 ? -15.838 3.420 13.518 1.00 83.06 82 THR A O 1
ATOM 599 N N . GLY A 1 83 ? -13.848 2.411 13.695 1.00 80.44 83 GLY A N 1
ATOM 600 C CA . GLY A 1 83 ? -14.368 1.039 13.672 1.00 80.44 83 GLY A CA 1
ATOM 601 C C . GLY A 1 83 ? -14.993 0.624 12.332 1.00 80.44 83 GLY A C 1
ATOM 602 O O . GLY A 1 83 ? -15.627 -0.425 12.238 1.00 80.44 83 GLY A O 1
ATOM 603 N N . VAL A 1 84 ? -14.841 1.435 11.278 1.00 82.81 84 VAL A N 1
ATOM 604 C CA . VAL A 1 84 ? -15.348 1.142 9.929 1.00 82.81 84 VAL A CA 1
ATOM 605 C C . VAL A 1 84 ? -14.196 0.783 9.004 1.00 82.81 84 VAL A C 1
ATOM 607 O O . VAL A 1 84 ? -13.135 1.398 9.059 1.00 82.81 84 VAL A O 1
ATOM 610 N N . THR A 1 85 ? -14.412 -0.180 8.107 1.00 83.62 85 THR A N 1
ATOM 611 C CA . THR A 1 85 ? -13.389 -0.576 7.130 1.00 83.62 85 THR A CA 1
ATOM 612 C C . THR A 1 85 ? -13.007 0.597 6.227 1.00 83.62 85 THR A C 1
ATOM 614 O O . THR A 1 85 ? -13.852 1.428 5.877 1.00 83.62 85 THR A O 1
ATOM 617 N N . SER A 1 86 ? -11.744 0.650 5.794 1.00 80.75 86 SER A N 1
ATOM 618 C CA . SER A 1 86 ? -11.233 1.759 4.975 1.00 80.75 86 SER A CA 1
ATOM 619 C C . SER A 1 86 ? -12.055 1.952 3.693 1.00 80.75 86 SER A C 1
ATOM 621 O O . SER A 1 86 ? -12.393 3.080 3.349 1.00 80.75 86 SER A O 1
ATOM 623 N N . ILE A 1 87 ? -12.492 0.859 3.050 1.00 77.31 87 ILE A N 1
ATOM 624 C CA . ILE A 1 87 ? -13.373 0.882 1.865 1.00 77.31 87 ILE A CA 1
ATOM 625 C C . ILE A 1 87 ? -14.731 1.522 2.186 1.00 77.31 87 ILE A C 1
ATOM 627 O O . ILE A 1 87 ? -15.259 2.307 1.395 1.00 77.31 87 ILE A O 1
ATOM 631 N N . LYS A 1 88 ? -15.304 1.232 3.361 1.00 76.19 88 LYS A N 1
ATOM 632 C CA . LYS A 1 88 ? -16.579 1.824 3.776 1.00 76.19 88 LYS A CA 1
ATOM 633 C C . LYS A 1 88 ? -16.426 3.303 4.129 1.00 76.19 88 LYS A C 1
ATOM 635 O O . LYS A 1 88 ? -17.317 4.081 3.799 1.00 76.19 88 LYS A O 1
ATOM 640 N N . GLY A 1 89 ? -15.297 3.719 4.703 1.00 76.75 89 GLY A N 1
ATOM 641 C CA . GLY A 1 89 ? -14.952 5.140 4.847 1.00 76.75 89 GLY A CA 1
ATOM 642 C C . GLY A 1 89 ? -14.885 5.859 3.500 1.00 76.75 89 GLY A C 1
ATOM 643 O O . GLY A 1 89 ? -15.518 6.891 3.300 1.00 76.75 89 GLY A O 1
ATOM 644 N N . LEU A 1 90 ? -14.215 5.241 2.534 1.00 75.56 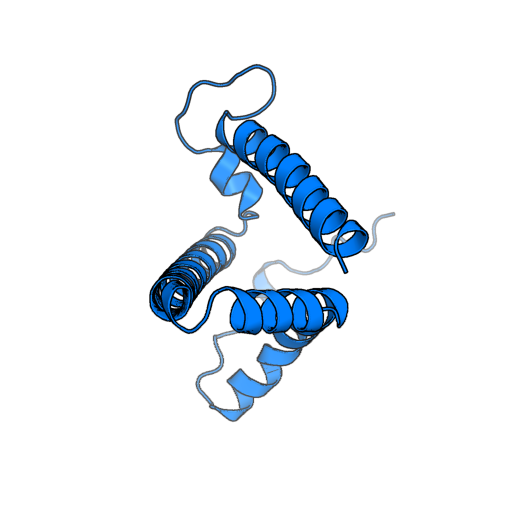90 LEU A N 1
ATOM 645 C CA . LEU A 1 90 ? -14.032 5.758 1.178 1.00 75.56 90 LEU A CA 1
ATOM 646 C C . LEU A 1 90 ? -15.347 5.867 0.391 1.00 75.56 90 LEU A C 1
ATOM 648 O O . LEU A 1 90 ? -15.547 6.782 -0.406 1.00 75.56 90 LEU A O 1
ATOM 652 N N . SER A 1 91 ? -16.298 4.972 0.669 1.00 69.75 91 SER A N 1
ATOM 653 C CA . SER A 1 91 ? -17.654 5.039 0.114 1.00 69.75 91 SER A CA 1
ATOM 654 C C . SER A 1 91 ? -18.468 6.248 0.601 1.00 69.75 91 SER A C 1
ATOM 656 O O . SER A 1 91 ? -19.435 6.628 -0.057 1.00 69.75 91 SER A O 1
ATOM 658 N N . LYS A 1 92 ? -18.076 6.866 1.726 1.00 70.50 92 LYS A N 1
ATOM 659 C CA . LYS A 1 92 ? -18.721 8.065 2.284 1.00 70.50 92 LYS A CA 1
ATOM 660 C C . LYS A 1 92 ? -18.149 9.372 1.735 1.00 70.50 92 LYS A C 1
ATOM 662 O O . LYS A 1 92 ? -18.729 10.420 2.008 1.00 70.50 92 LYS A O 1
ATOM 667 N N . LEU A 1 93 ? -17.041 9.331 0.986 1.00 70.12 93 LEU A N 1
ATOM 668 C CA . LEU A 1 93 ? -16.452 10.537 0.409 1.00 70.12 93 LEU A CA 1
ATOM 669 C C . LEU A 1 93 ? -17.457 11.235 -0.524 1.00 70.12 93 LEU A C 1
ATOM 671 O O . LEU A 1 93 ? -18.077 10.553 -1.348 1.00 70.12 93 LEU A O 1
ATOM 675 N N . PRO A 1 94 ? -17.623 12.566 -0.410 1.00 60.56 94 PRO A N 1
ATOM 676 C CA . PRO A 1 94 ? -18.517 13.321 -1.275 1.00 60.56 94 PRO A CA 1
ATOM 677 C C . PRO A 1 94 ? -17.993 13.278 -2.714 1.00 60.56 94 PRO A C 1
ATOM 679 O O . PRO A 1 94 ? -16.885 13.721 -3.001 1.00 60.56 94 PRO A O 1
ATOM 682 N N . GLY A 1 95 ? -18.788 12.718 -3.623 1.00 62.69 95 GLY A N 1
ATOM 683 C CA . GLY A 1 95 ? -18.461 12.619 -5.041 1.00 62.69 95 GLY A CA 1
ATOM 684 C C . GLY A 1 95 ? -19.674 12.177 -5.864 1.00 62.69 95 GLY A C 1
ATOM 685 O O . GLY A 1 95 ? -20.658 11.692 -5.295 1.00 62.69 95 GLY A O 1
ATOM 686 N N . PRO A 1 96 ? -19.644 12.354 -7.196 1.00 63.97 96 PRO A N 1
ATOM 687 C CA . PRO A 1 96 ? -20.697 11.879 -8.081 1.00 63.97 96 PRO A CA 1
ATOM 688 C C . PRO A 1 96 ? -20.871 10.367 -7.918 1.00 63.97 96 PRO A C 1
ATOM 690 O O . PRO A 1 96 ? -19.939 9.574 -8.057 1.00 63.97 96 PRO A O 1
ATOM 693 N N . ARG A 1 97 ? -22.089 9.957 -7.576 1.00 62.00 97 ARG A N 1
ATOM 694 C CA . ARG A 1 97 ? -22.448 8.548 -7.425 1.00 62.00 97 ARG A CA 1
ATOM 695 C C . ARG A 1 97 ? -22.838 8.016 -8.796 1.00 62.00 97 ARG A C 1
ATOM 697 O O . ARG A 1 97 ? -23.946 8.264 -9.263 1.00 62.00 97 ARG A O 1
ATOM 704 N N . LEU A 1 98 ? -21.921 7.313 -9.456 1.00 57.22 98 LEU A N 1
ATOM 705 C CA . LEU A 1 98 ? -22.220 6.624 -10.709 1.00 57.22 98 LEU A CA 1
ATOM 706 C C . LEU A 1 98 ? -22.898 5.280 -10.372 1.00 57.22 98 LEU A C 1
ATOM 708 O O . LEU A 1 98 ? -22.247 4.259 -10.146 1.00 57.22 98 LEU A O 1
ATOM 712 N N . GLY A 1 99 ? -24.229 5.298 -10.257 1.00 66.00 99 GLY A N 1
ATOM 713 C CA . GLY A 1 99 ? -25.047 4.123 -9.930 1.00 66.00 99 GLY A CA 1
ATOM 714 C C . GLY A 1 99 ? -25.056 3.753 -8.437 1.00 66.00 99 GLY A C 1
ATOM 715 O O . GLY A 1 99 ? -25.201 4.615 -7.573 1.00 66.00 99 GLY A O 1
ATOM 716 N N . ARG A 1 100 ? -24.936 2.450 -8.123 1.00 59.12 100 ARG A N 1
ATOM 717 C CA . ARG A 1 100 ? -24.976 1.894 -6.747 1.00 59.12 100 ARG A CA 1
ATOM 718 C C . ARG A 1 100 ? -23.652 2.009 -5.964 1.00 59.12 100 ARG A C 1
ATOM 720 O O . ARG A 1 100 ? -23.612 1.610 -4.803 1.00 59.12 100 ARG A O 1
ATOM 727 N N . GLY A 1 101 ? -22.583 2.537 -6.568 1.00 61.66 101 GLY A N 1
ATOM 728 C CA . GLY A 1 101 ? -21.256 2.683 -5.953 1.00 61.66 101 GLY A CA 1
ATOM 729 C C . GLY A 1 101 ? -20.709 4.111 -6.063 1.00 61.66 101 GLY A C 1
ATOM 730 O O . GLY A 1 101 ? -21.047 4.847 -6.987 1.00 61.66 101 GLY A O 1
ATOM 731 N N . ASN A 1 102 ? -19.862 4.518 -5.114 1.00 70.81 102 ASN A N 1
ATOM 732 C CA . ASN A 1 102 ? -19.186 5.822 -5.154 1.00 70.81 102 ASN A CA 1
ATOM 733 C C . ASN A 1 102 ? -18.169 5.855 -6.316 1.00 70.81 102 ASN A C 1
ATOM 735 O O . ASN A 1 102 ? -17.556 4.820 -6.588 1.00 70.81 102 ASN A O 1
ATOM 739 N N . TRP A 1 103 ? -17.924 7.014 -6.953 1.00 71.69 103 TRP A N 1
ATOM 740 C CA . TRP A 1 103 ? -16.917 7.144 -8.034 1.00 71.69 103 TRP A CA 1
ATOM 741 C C . TRP A 1 103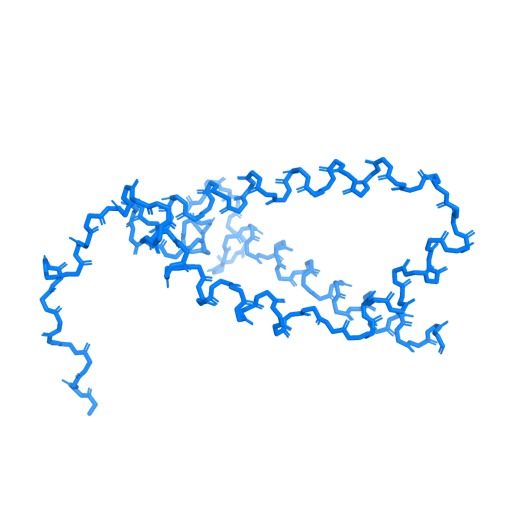 ? -15.564 6.548 -7.631 1.00 71.69 103 TRP A C 1
ATOM 743 O O . TRP A 1 103 ? -14.934 5.838 -8.409 1.00 71.69 103 TRP A O 1
ATOM 753 N N . PHE A 1 104 ? -15.166 6.729 -6.372 1.00 77.88 104 PHE A N 1
ATOM 754 C CA . PHE A 1 104 ? -13.920 6.173 -5.864 1.00 77.88 104 PHE A CA 1
ATOM 755 C C . PHE A 1 104 ? -13.854 4.634 -5.943 1.00 77.88 104 PHE A C 1
ATOM 757 O O . PHE A 1 104 ? -12.813 4.089 -6.296 1.00 77.88 104 PHE A O 1
ATOM 764 N N . ILE A 1 105 ? -14.952 3.916 -5.665 1.00 77.12 105 ILE A N 1
ATOM 765 C CA . ILE A 1 105 ? -14.981 2.445 -5.776 1.00 77.12 105 ILE A CA 1
ATOM 766 C C . ILE A 1 105 ? -14.816 2.021 -7.237 1.00 77.12 105 ILE A C 1
ATOM 768 O O . ILE A 1 105 ? -14.080 1.079 -7.515 1.00 77.12 105 ILE A O 1
ATOM 772 N N . TRP A 1 106 ? -15.460 2.729 -8.166 1.00 80.75 106 TRP A N 1
ATOM 773 C CA . TRP A 1 106 ? -15.306 2.471 -9.598 1.00 80.75 106 TRP A CA 1
ATOM 774 C C . TRP A 1 106 ? -13.882 2.736 -10.081 1.00 80.75 106 TRP A C 1
ATOM 776 O O . TRP A 1 106 ? -13.321 1.909 -10.793 1.00 80.75 106 TRP A O 1
ATOM 786 N N . TYR A 1 107 ? -13.276 3.845 -9.651 1.00 83.00 107 TYR A N 1
ATOM 787 C CA . TYR A 1 107 ? -11.877 4.146 -9.943 1.00 83.00 107 TYR A CA 1
ATOM 788 C C . TYR A 1 107 ? -10.948 3.049 -9.409 1.00 83.00 107 TYR A C 1
ATOM 790 O O . TYR A 1 107 ? -10.120 2.529 -10.151 1.00 83.00 107 TYR A O 1
ATOM 798 N N . TRP A 1 108 ? -11.127 2.645 -8.148 1.00 83.38 108 TRP A N 1
ATOM 799 C CA . TRP A 1 108 ? -10.345 1.573 -7.532 1.00 83.38 108 TRP A CA 1
ATOM 800 C C . TRP A 1 108 ? -10.506 0.239 -8.273 1.00 83.38 108 TRP A C 1
ATOM 802 O O . TRP A 1 108 ? -9.515 -0.436 -8.535 1.00 83.38 108 TRP A O 1
ATOM 812 N N . PHE A 1 109 ? -11.732 -0.116 -8.665 1.00 84.25 109 PHE A N 1
ATOM 813 C CA . PHE A 1 109 ? -12.021 -1.345 -9.403 1.00 84.25 109 PHE A CA 1
ATOM 814 C C . PHE A 1 109 ? -11.381 -1.351 -10.797 1.00 84.25 109 PHE A C 1
ATOM 816 O O . PHE A 1 109 ? -10.751 -2.331 -11.184 1.00 84.25 109 PHE A O 1
ATOM 823 N N . ILE A 1 110 ? -11.483 -0.241 -11.534 1.00 88.06 110 ILE A N 1
ATOM 824 C CA . ILE A 1 110 ? -10.824 -0.088 -12.837 1.00 88.06 110 ILE A CA 1
ATOM 825 C C . ILE A 1 110 ? -9.307 -0.198 -12.665 1.00 88.06 110 ILE A C 1
ATOM 827 O O . ILE A 1 110 ? -8.666 -0.982 -13.359 1.00 88.06 110 ILE A O 1
ATOM 831 N N . MET A 1 111 ? -8.733 0.528 -11.704 1.00 86.81 111 MET A N 1
ATOM 832 C CA . MET A 1 111 ? -7.298 0.483 -11.423 1.00 86.81 111 MET A CA 1
ATOM 833 C C . MET A 1 111 ? -6.826 -0.937 -11.085 1.00 86.81 111 MET A C 1
ATOM 835 O O . MET A 1 111 ? -5.772 -1.353 -11.555 1.00 86.81 111 MET A O 1
ATOM 839 N N . PHE A 1 112 ? -7.620 -1.705 -10.334 1.00 86.56 112 PHE A N 1
ATOM 840 C CA . PHE A 1 112 ? -7.331 -3.104 -10.021 1.00 86.56 112 PHE A CA 1
ATOM 841 C C . PHE A 1 112 ? -7.248 -3.981 -11.280 1.00 86.56 112 PHE A C 1
ATOM 843 O O . PHE A 1 112 ? -6.325 -4.783 -11.407 1.00 86.56 112 PHE A O 1
ATOM 850 N N . ILE A 1 113 ? -8.152 -3.788 -12.247 1.00 89.31 113 ILE A N 1
ATOM 851 C CA . ILE A 1 113 ? -8.100 -4.492 -13.540 1.00 89.31 113 ILE A CA 1
ATOM 852 C C . ILE A 1 113 ? -6.816 -4.133 -14.300 1.00 89.31 113 ILE A C 1
ATOM 854 O O . ILE A 1 113 ? -6.131 -5.023 -14.803 1.00 89.31 113 ILE A O 1
ATOM 858 N N . PHE A 1 114 ? -6.454 -2.848 -14.354 1.00 86.94 114 PHE A N 1
ATOM 859 C CA . PHE A 1 114 ? -5.220 -2.410 -15.014 1.00 86.94 114 PHE A CA 1
ATOM 860 C C . PHE A 1 114 ? -3.965 -2.987 -14.351 1.00 86.94 114 PHE A C 1
ATOM 862 O O . PHE A 1 114 ? -3.048 -3.405 -15.056 1.00 86.94 114 PHE A O 1
ATOM 869 N N . ILE A 1 115 ? -3.928 -3.061 -13.018 1.00 83.44 115 ILE A N 1
ATOM 870 C CA . ILE A 1 115 ? -2.790 -3.625 -12.280 1.00 83.44 115 ILE A CA 1
ATOM 871 C C . ILE A 1 115 ? -2.648 -5.131 -12.527 1.00 83.44 115 ILE A C 1
ATOM 873 O O . ILE A 1 115 ? -1.538 -5.618 -12.727 1.00 83.44 115 ILE A O 1
ATOM 877 N N . MET A 1 116 ? -3.766 -5.860 -12.609 1.00 82.25 116 MET A N 1
ATOM 878 C CA . MET A 1 116 ? -3.760 -7.272 -13.003 1.00 82.25 116 MET A CA 1
ATOM 879 C C . MET A 1 116 ? -3.262 -7.452 -14.441 1.00 82.25 116 MET A C 1
ATOM 881 O O . MET A 1 116 ? -2.500 -8.376 -14.723 1.00 82.25 116 MET A O 1
ATOM 885 N N . GLY A 1 117 ? -3.619 -6.530 -15.340 1.00 83.44 117 GLY A N 1
ATOM 886 C CA . GLY A 1 117 ? -3.071 -6.481 -16.695 1.00 83.44 117 GLY A CA 1
ATOM 887 C C . GLY A 1 117 ? -1.559 -6.225 -16.725 1.00 83.44 117 GLY A C 1
ATOM 888 O O . GLY A 1 117 ? -0.842 -6.899 -17.461 1.00 83.44 117 GLY A O 1
ATOM 889 N N . GLN A 1 118 ? -1.052 -5.302 -15.901 1.00 78.31 118 GLN A N 1
ATOM 890 C CA . GLN A 1 118 ? 0.385 -5.021 -15.785 1.00 78.31 118 GLN A CA 1
ATOM 891 C C . GLN A 1 118 ? 1.169 -6.227 -15.260 1.00 78.31 118 GLN A C 1
ATOM 893 O O . GLN A 1 118 ? 2.214 -6.555 -15.817 1.00 78.31 118 GLN A O 1
ATOM 898 N N . LEU A 1 119 ? 0.648 -6.920 -14.242 1.00 73.50 119 LEU A N 1
ATOM 899 C CA . LEU A 1 119 ? 1.230 -8.167 -13.737 1.00 73.50 119 LEU A CA 1
ATOM 900 C C . LEU A 1 119 ? 1.287 -9.241 -14.835 1.00 73.50 119 LEU A C 1
ATOM 902 O O . LEU A 1 119 ? 2.322 -9.880 -15.009 1.00 73.50 119 LEU A O 1
ATOM 906 N N . GLY A 1 120 ? 0.221 -9.389 -15.630 1.00 74.69 120 GLY A N 1
ATOM 907 C CA . GLY A 1 120 ? 0.209 -10.287 -16.790 1.00 74.69 120 GLY A CA 1
ATOM 908 C C . GLY A 1 120 ? 1.240 -9.910 -17.861 1.00 74.69 120 GLY A C 1
ATOM 909 O O . GLY A 1 120 ? 1.927 -10.782 -18.388 1.00 74.69 120 GLY A O 1
ATOM 910 N N . GLY A 1 121 ? 1.403 -8.614 -18.143 1.00 70.75 121 GLY A N 1
ATOM 911 C CA . GLY A 1 121 ? 2.410 -8.108 -19.083 1.00 70.75 121 GLY A CA 1
ATOM 912 C C . GLY A 1 121 ? 3.851 -8.315 -18.608 1.00 70.75 121 GLY A C 1
ATOM 913 O O . GLY A 1 121 ? 4.728 -8.595 -19.420 1.00 70.75 121 GLY A O 1
ATOM 914 N N . ILE A 1 122 ? 4.094 -8.235 -17.298 1.00 71.19 122 ILE A N 1
ATOM 915 C CA . ILE A 1 122 ? 5.389 -8.548 -16.687 1.00 71.19 122 ILE A CA 1
ATOM 916 C C . ILE A 1 122 ? 5.707 -10.040 -16.821 1.00 71.19 122 ILE A C 1
ATOM 918 O O . ILE A 1 122 ? 6.802 -10.379 -17.256 1.00 71.19 122 ILE A O 1
ATOM 922 N N . VAL A 1 123 ? 4.760 -10.924 -16.486 1.00 69.00 123 VAL A N 1
ATOM 923 C CA . VAL A 1 123 ? 4.950 -12.385 -16.571 1.00 69.00 123 VAL A CA 1
ATOM 924 C C . VAL A 1 123 ? 5.119 -12.854 -18.019 1.00 69.00 123 VAL A C 1
ATOM 926 O O . VAL A 1 123 ? 5.884 -13.775 -18.266 1.00 69.00 123 VAL A O 1
ATOM 929 N N . GLY A 1 124 ? 4.444 -12.221 -18.982 1.00 65.62 124 GLY A N 1
ATOM 930 C CA . GLY A 1 124 ? 4.609 -12.528 -20.408 1.00 65.62 124 GLY A CA 1
ATOM 931 C C . GLY A 1 124 ? 5.850 -11.908 -21.064 1.00 65.62 124 GLY A C 1
ATOM 932 O O . GLY A 1 124 ? 6.148 -12.237 -22.209 1.00 65.62 124 GLY A O 1
ATOM 933 N N . GLY A 1 125 ? 6.537 -10.987 -20.380 1.00 63.09 125 GLY A N 1
ATOM 934 C CA . GLY A 1 125 ? 7.715 -10.277 -20.888 1.00 63.09 125 GLY A CA 1
ATOM 935 C C . GLY A 1 125 ? 9.056 -10.742 -20.307 1.00 63.09 125 GLY A C 1
ATOM 936 O O . GLY A 1 125 ? 10.092 -10.208 -20.719 1.00 63.09 125 GLY A O 1
ATOM 937 N N . VAL A 1 126 ? 9.039 -11.676 -19.349 1.00 56.62 126 VAL A N 1
ATOM 938 C CA . VAL A 1 126 ? 10.224 -12.348 -18.782 1.00 56.62 126 VAL A CA 1
ATOM 939 C C . VAL A 1 126 ? 10.470 -13.703 -19.426 1.00 56.62 126 VAL A C 1
ATOM 941 O O . VAL A 1 126 ? 9.487 -14.365 -19.819 1.00 56.62 126 VAL A O 1
#

Foldseek 3Di:
DPPVPDPDPVVPDDDQDPDPVSVVVVCVVVVVVVVVVDDPLVVVLVVVCCVVVPCPCVVVVVVVVVVVVVVCVVLVVCCVVVVDHSLVVVQPDDADAPPPGGVVVVVVVVVVVVVVVVSVVSVVVD

Radius of gyration: 19.61 Å; chains: 1; bounding box: 44×33×47 Å

pLDDT: mean 78.85, std 12.66, range [42.47, 96.0]